Protein AF-A0A354I9Z1-F1 (afdb_monomer_lite)

Secondary structure (DSSP, 8-state):
-PEE-TTS-EE-TTT----GGG----EEETTEEE-PPPPHHHHHHHHT-----

Sequence (53 aa):
EIIINDKLEWECPQCHNKNKNKMNVTRRTCGYLGENFWNVGKTKEINSRVLHL

Radius of gyration: 11.15 Å; chains: 1; bounding box: 27×26×23 Å

Structure (mmCIF, N/CA/C/O backbone):
data_AF-A0A354I9Z1-F1
#
_entry.id   AF-A0A354I9Z1-F1
#
loop_
_atom_site.group_PDB
_atom_site.id
_atom_site.type_symbol
_atom_site.label_atom_id
_atom_site.label_alt_id
_atom_site.label_comp_id
_atom_site.label_asym_id
_atom_site.label_entity_id
_atom_site.label_seq_id
_atom_site.pdbx_PDB_ins_code
_atom_site.Cartn_x
_atom_site.Cartn_y
_atom_site.Cartn_z
_atom_site.occupancy
_atom_site.B_iso_or_equiv
_atom_site.auth_seq_id
_atom_site.auth_comp_id
_atom_site.auth_asym_id
_atom_site.auth_atom_id
_atom_site.pdbx_PDB_model_num
ATOM 1 N N . GLU A 1 1 ? 0.935 -9.247 3.632 1.00 73.38 1 GLU A N 1
ATOM 2 C CA . GLU A 1 1 ? 1.308 -8.006 2.918 1.00 73.38 1 GLU A CA 1
ATOM 3 C C . GLU A 1 1 ? 0.115 -7.060 2.924 1.00 73.38 1 GLU A C 1
ATOM 5 O O . GLU A 1 1 ? -1.001 -7.548 3.070 1.00 73.38 1 GLU A O 1
ATOM 10 N N . ILE A 1 2 ? 0.312 -5.743 2.855 1.00 80.62 2 ILE A N 1
ATOM 11 C CA . ILE A 1 2 ? -0.825 -4.814 2.783 1.00 80.62 2 ILE A CA 1
ATOM 12 C C . ILE A 1 2 ? -1.477 -4.894 1.397 1.00 80.62 2 ILE A C 1
ATOM 14 O O . ILE A 1 2 ? -0.768 -5.063 0.407 1.00 80.62 2 ILE A O 1
ATOM 18 N N . ILE A 1 3 ? -2.804 -4.785 1.323 1.00 83.75 3 ILE A N 1
ATOM 19 C CA . ILE A 1 3 ? -3.544 -4.895 0.062 1.00 83.75 3 ILE A CA 1
ATOM 20 C C . ILE A 1 3 ? -3.882 -3.489 -0.436 1.00 83.75 3 ILE A C 1
ATOM 22 O O . ILE A 1 3 ? -4.160 -2.583 0.352 1.00 83.75 3 ILE A O 1
ATOM 26 N N . ILE A 1 4 ? -3.842 -3.301 -1.752 1.00 86.88 4 ILE A N 1
ATOM 27 C CA . ILE A 1 4 ? -4.364 -2.108 -2.416 1.00 86.88 4 ILE A CA 1
ATOM 28 C C . ILE A 1 4 ? -5.707 -2.501 -3.033 1.00 86.88 4 ILE A C 1
ATOM 30 O O . ILE A 1 4 ? -5.779 -3.473 -3.778 1.00 86.88 4 ILE A O 1
ATOM 34 N N . ASN A 1 5 ? -6.776 -1.783 -2.696 1.00 84.31 5 ASN A N 1
ATOM 35 C CA . ASN A 1 5 ? -8.110 -2.079 -3.223 1.00 84.31 5 ASN A CA 1
ATOM 36 C C . ASN A 1 5 ? -8.334 -1.481 -4.627 1.00 84.31 5 ASN A C 1
ATOM 38 O O . ASN A 1 5 ? -7.516 -0.706 -5.128 1.00 84.31 5 ASN A O 1
ATOM 42 N N . ASP A 1 6 ? -9.483 -1.775 -5.247 1.00 84.12 6 ASP A N 1
ATOM 43 C CA . ASP A 1 6 ? -9.847 -1.270 -6.586 1.00 84.12 6 ASP A CA 1
ATOM 44 C C . ASP A 1 6 ? -9.907 0.267 -6.682 1.00 84.12 6 ASP A C 1
ATOM 46 O O . ASP A 1 6 ? -9.873 0.836 -7.773 1.00 84.12 6 ASP A O 1
ATOM 50 N N . LYS A 1 7 ? -9.968 0.960 -5.538 1.00 84.19 7 LYS A N 1
ATOM 51 C CA . LYS A 1 7 ? -9.939 2.426 -5.439 1.00 84.19 7 LYS A CA 1
ATOM 52 C C . LYS A 1 7 ? -8.526 2.992 -5.254 1.00 84.19 7 LYS A C 1
ATOM 54 O O . LYS A 1 7 ? -8.386 4.192 -5.033 1.00 84.19 7 LYS A O 1
ATOM 59 N N . LEU A 1 8 ? -7.484 2.161 -5.360 1.00 83.31 8 LEU A N 1
ATOM 60 C CA . LEU A 1 8 ? -6.083 2.517 -5.103 1.00 83.31 8 LEU A CA 1
ATOM 61 C C . LEU A 1 8 ? -5.834 3.009 -3.668 1.00 83.31 8 LEU A C 1
ATOM 63 O O . LEU A 1 8 ? -4.909 3.785 -3.412 1.00 83.31 8 LEU A O 1
ATOM 67 N N . GLU A 1 9 ? -6.654 2.558 -2.721 1.00 85.69 9 GLU A N 1
ATOM 68 C CA . GLU A 1 9 ? -6.475 2.839 -1.303 1.00 85.69 9 GLU A CA 1
ATOM 69 C C . GLU A 1 9 ? -5.821 1.651 -0.600 1.00 85.69 9 GLU A C 1
ATOM 71 O O . GLU A 1 9 ? -6.054 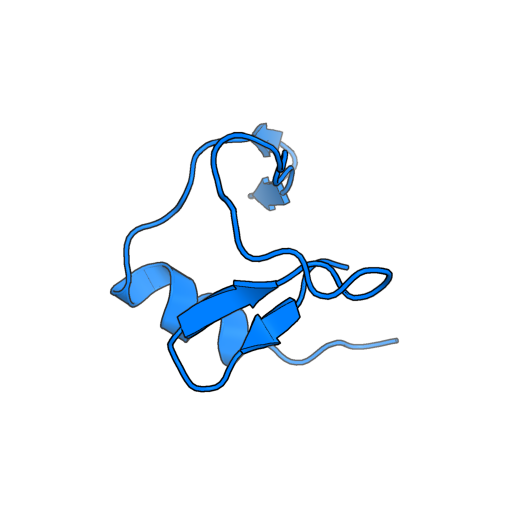0.489 -0.933 1.00 85.69 9 GLU A O 1
ATOM 76 N N . TRP A 1 10 ? -5.004 1.967 0.400 1.00 85.69 10 TRP A N 1
ATOM 77 C CA . TRP A 1 10 ? -4.358 0.978 1.250 1.00 85.69 10 TRP A CA 1
ATOM 78 C C . TRP A 1 10 ? -5.384 0.390 2.217 1.00 85.69 10 TRP A C 1
ATOM 80 O O . TRP A 1 10 ? -6.092 1.133 2.900 1.00 85.69 10 TRP A O 1
ATOM 90 N N . GLU A 1 11 ? -5.434 -0.933 2.288 1.00 88.00 11 GLU A N 1
ATOM 91 C CA . GLU A 1 11 ? -6.400 -1.672 3.084 1.00 88.00 11 GLU A CA 1
ATOM 92 C C . GLU A 1 11 ? -5.703 -2.773 3.886 1.00 88.00 11 GLU A C 1
ATOM 94 O O . GLU A 1 11 ? -4.917 -3.570 3.364 1.00 88.00 11 GLU A O 1
ATOM 99 N N . CYS A 1 12 ? -5.989 -2.811 5.188 1.00 87.50 12 CYS A N 1
ATOM 100 C CA . CYS A 1 12 ? -5.492 -3.878 6.043 1.00 87.50 12 CYS A CA 1
ATOM 101 C C . CYS A 1 12 ? -6.184 -5.209 5.686 1.00 87.50 12 CYS A C 1
ATOM 103 O O . CYS A 1 12 ? -7.408 -5.281 5.796 1.00 87.50 12 CYS A O 1
ATOM 105 N N . PRO A 1 13 ? -5.444 -6.285 5.361 1.00 85.50 13 PRO A N 1
ATOM 106 C CA . PRO A 1 13 ? -6.034 -7.580 5.005 1.00 85.50 13 PRO A CA 1
ATOM 107 C C . PRO A 1 13 ? -6.768 -8.272 6.164 1.00 85.50 13 PRO A C 1
ATOM 109 O O . PRO A 1 13 ? -7.559 -9.175 5.926 1.00 85.50 13 PRO A O 1
ATOM 112 N N . GLN A 1 14 ? -6.489 -7.891 7.416 1.00 85.62 14 GLN A N 1
ATOM 113 C CA . GLN A 1 14 ? -7.057 -8.545 8.600 1.00 85.62 14 GLN A CA 1
ATOM 114 C C . GLN A 1 14 ? -8.332 -7.857 9.109 1.00 85.62 14 GLN A C 1
ATOM 116 O O . GLN A 1 14 ? -9.253 -8.523 9.567 1.00 85.62 14 GLN A O 1
ATOM 121 N N . CYS A 1 15 ? -8.375 -6.522 9.089 1.00 87.31 15 CYS A N 1
ATOM 122 C CA . CYS A 1 15 ? -9.476 -5.745 9.672 1.00 87.31 15 CYS A CA 1
ATOM 123 C C . CYS A 1 15 ? -10.140 -4.772 8.693 1.00 87.31 15 CYS A C 1
ATOM 125 O O . CYS A 1 15 ? -10.997 -3.994 9.106 1.00 87.31 15 CYS A O 1
ATOM 127 N N . HIS A 1 16 ? -9.728 -4.772 7.420 1.00 84.31 16 HIS A N 1
ATOM 128 C CA . HIS A 1 16 ? -10.247 -3.893 6.366 1.00 84.31 16 HIS A CA 1
ATOM 129 C C . HIS A 1 16 ? -10.178 -2.394 6.699 1.00 84.31 16 HIS A C 1
ATOM 131 O O . HIS A 1 16 ? -10.895 -1.572 6.125 1.00 84.31 16 HIS A O 1
ATOM 137 N N . ASN A 1 17 ? -9.302 -2.007 7.635 1.00 86.88 17 ASN A N 1
ATOM 138 C CA . ASN A 1 17 ? -9.109 -0.611 7.993 1.00 86.88 17 ASN A CA 1
ATOM 139 C C . ASN A 1 17 ? -8.473 0.153 6.821 1.00 86.88 17 ASN A C 1
ATOM 141 O O . ASN A 1 17 ? -7.456 -0.271 6.274 1.00 86.88 17 ASN A O 1
ATOM 145 N N . LYS A 1 18 ? -9.067 1.302 6.492 1.00 84.56 18 LYS A N 1
ATOM 146 C CA . LYS A 1 18 ? -8.633 2.231 5.429 1.00 84.56 18 LYS A CA 1
ATOM 147 C C . LYS A 1 18 ? -8.099 3.549 5.992 1.00 84.56 18 LYS A C 1
ATOM 149 O O . LYS A 1 18 ? -7.662 4.431 5.256 1.00 84.56 18 LYS A O 1
ATOM 154 N N . ASN A 1 19 ? -8.156 3.720 7.315 1.00 84.56 19 ASN A N 1
ATOM 155 C CA . ASN A 1 19 ? -7.760 4.958 7.963 1.00 84.56 19 ASN A CA 1
ATOM 156 C C . ASN A 1 19 ? -6.231 5.059 8.061 1.00 84.56 19 ASN A C 1
ATOM 158 O O . ASN A 1 19 ? -5.613 4.410 8.907 1.00 84.56 19 ASN A O 1
ATOM 162 N N . LYS A 1 20 ? -5.644 5.926 7.227 1.00 80.81 20 LYS A N 1
ATOM 163 C CA . LYS A 1 20 ? -4.197 6.198 7.165 1.00 80.81 20 LYS A CA 1
ATOM 164 C C . LYS A 1 20 ? -3.609 6.691 8.490 1.00 80.81 20 LYS A C 1
ATOM 166 O O . LYS A 1 20 ? -2.454 6.409 8.764 1.00 80.81 20 LYS A O 1
ATOM 171 N N . ASN A 1 21 ? -4.393 7.366 9.334 1.00 82.69 21 ASN A N 1
ATOM 172 C CA . ASN A 1 21 ? -3.906 7.885 10.620 1.00 82.69 21 ASN A CA 1
ATOM 173 C C . ASN A 1 21 ? -3.750 6.793 11.686 1.00 82.69 21 ASN A C 1
ATOM 175 O O . ASN A 1 21 ? -3.094 7.011 12.697 1.00 82.69 21 ASN A O 1
ATOM 179 N N . LYS A 1 22 ? -4.390 5.636 11.490 1.00 83.69 22 LYS A N 1
ATOM 180 C CA . LYS A 1 22 ? -4.331 4.491 12.411 1.00 83.69 22 LYS A CA 1
ATOM 181 C C . LYS A 1 22 ? -3.544 3.315 11.831 1.00 83.69 22 LYS A C 1
ATOM 183 O O . LYS A 1 22 ? -3.609 2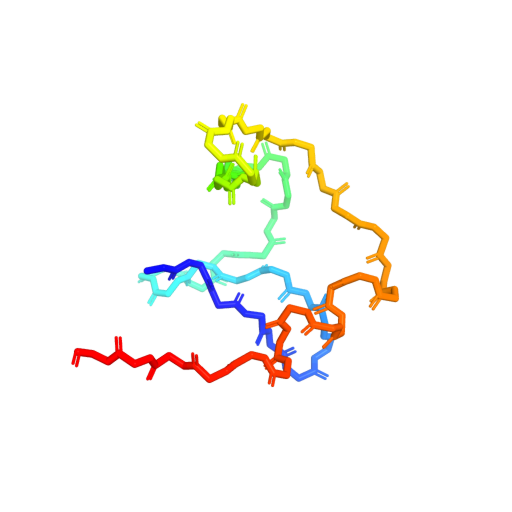.219 12.378 1.00 83.69 22 LYS A O 1
ATOM 188 N N . MET A 1 23 ? -2.877 3.506 10.694 1.00 83.38 23 MET A N 1
ATOM 189 C CA . MET A 1 23 ? -2.241 2.430 9.948 1.00 83.38 23 MET A CA 1
ATOM 190 C C . MET A 1 23 ? -0.809 2.801 9.590 1.00 83.38 23 MET A C 1
ATOM 192 O O . MET A 1 23 ? -0.571 3.808 8.928 1.00 83.38 23 MET A O 1
ATOM 196 N N . ASN A 1 24 ? 0.123 1.928 9.959 1.00 80.88 24 ASN A N 1
ATOM 197 C CA . ASN A 1 24 ? 1.514 2.035 9.551 1.00 80.88 24 ASN A CA 1
ATOM 198 C C . ASN A 1 24 ? 1.750 1.123 8.349 1.00 80.88 24 ASN A C 1
ATOM 200 O O . ASN A 1 24 ? 1.446 -0.070 8.391 1.00 80.88 24 ASN A O 1
ATOM 204 N N . VAL A 1 25 ? 2.287 1.694 7.272 1.00 81.75 25 VAL A N 1
ATOM 205 C CA . VAL A 1 25 ? 2.612 0.963 6.045 1.00 81.75 25 VAL A CA 1
ATOM 206 C C . VAL A 1 25 ? 4.117 0.978 5.850 1.00 81.75 25 VAL A C 1
ATOM 208 O O . VAL A 1 25 ? 4.666 1.906 5.263 1.00 81.75 25 VAL A O 1
ATOM 211 N N . THR A 1 26 ? 4.790 -0.062 6.330 1.00 85.75 26 THR A N 1
ATOM 212 C CA . THR A 1 26 ? 6.230 -0.231 6.125 1.00 85.75 26 THR A CA 1
ATOM 213 C C . THR A 1 26 ? 6.482 -1.054 4.869 1.00 85.75 26 THR A C 1
ATOM 215 O O . THR A 1 26 ? 5.924 -2.136 4.694 1.00 85.75 26 THR A O 1
ATOM 218 N N . ARG A 1 27 ? 7.356 -0.564 3.990 1.00 82.19 27 ARG A N 1
ATOM 219 C CA . ARG A 1 27 ? 7.751 -1.263 2.760 1.00 82.19 27 ARG A CA 1
ATOM 220 C C . ARG A 1 27 ? 9.260 -1.308 2.600 1.00 82.19 27 ARG A C 1
ATOM 222 O O . ARG A 1 27 ? 9.956 -0.388 3.026 1.00 82.19 27 ARG A O 1
ATOM 229 N N . ARG A 1 28 ? 9.754 -2.337 1.910 1.00 85.12 28 ARG A N 1
ATOM 230 C CA . ARG A 1 28 ? 11.163 -2.456 1.528 1.00 85.12 28 ARG A CA 1
ATOM 231 C C . ARG A 1 28 ? 11.368 -1.968 0.094 1.00 85.12 28 ARG A C 1
ATOM 233 O O . ARG A 1 28 ? 10.784 -2.518 -0.832 1.00 85.12 28 ARG A O 1
ATOM 240 N N . THR A 1 29 ? 12.192 -0.943 -0.096 1.00 82.00 29 THR A N 1
ATOM 241 C CA . THR A 1 29 ? 12.594 -0.437 -1.419 1.00 82.00 29 THR A CA 1
ATOM 242 C C . THR A 1 29 ? 14.110 -0.515 -1.528 1.00 82.00 29 THR A C 1
ATOM 244 O O . THR A 1 29 ? 14.802 0.075 -0.705 1.00 82.00 29 THR A O 1
ATOM 247 N N . CYS A 1 30 ? 14.628 -1.264 -2.508 1.00 85.50 30 CYS A N 1
ATOM 248 C CA . CYS A 1 30 ? 16.073 -1.426 -2.736 1.00 85.50 30 CYS A CA 1
ATOM 249 C C . CYS A 1 30 ? 16.869 -1.781 -1.459 1.00 85.50 30 CYS A C 1
ATOM 251 O O . CYS A 1 30 ? 17.963 -1.275 -1.248 1.00 85.50 30 CYS A O 1
ATOM 253 N N . GLY A 1 31 ? 16.295 -2.606 -0.575 1.00 84.94 31 GLY A N 1
ATOM 254 C CA . GLY A 1 31 ? 16.916 -3.015 0.693 1.00 84.94 31 GLY A CA 1
ATOM 255 C C . GLY A 1 31 ? 16.564 -2.157 1.916 1.00 84.94 31 GLY A C 1
ATOM 256 O O . GLY A 1 31 ? 16.686 -2.645 3.035 1.00 84.94 31 GLY A O 1
ATOM 257 N N . TYR A 1 32 ? 16.030 -0.947 1.735 1.00 88.25 32 TYR A N 1
ATOM 258 C CA . TYR A 1 32 ? 15.689 -0.034 2.834 1.00 88.25 32 TYR A CA 1
ATOM 259 C C . TYR A 1 32 ? 14.219 -0.117 3.234 1.00 88.25 32 TYR A C 1
ATOM 261 O O . TYR A 1 32 ? 13.347 -0.239 2.373 1.00 88.25 32 TYR A O 1
ATOM 269 N N . LEU A 1 33 ? 13.941 -0.016 4.537 1.00 86.75 33 LEU A N 1
ATOM 270 C CA . LEU A 1 33 ? 12.583 0.102 5.069 1.00 86.75 33 LEU A CA 1
ATOM 271 C C . LEU A 1 33 ? 12.151 1.573 5.088 1.00 86.75 33 LEU A C 1
ATOM 273 O O . LEU A 1 33 ? 12.9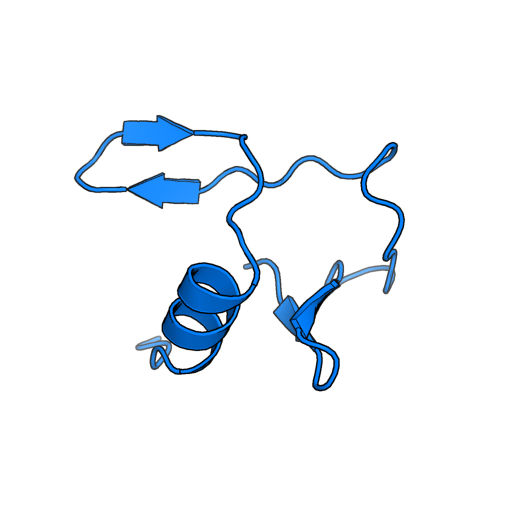10 2.438 5.515 1.00 86.75 33 LEU A O 1
ATOM 277 N N . GLY A 1 34 ? 10.932 1.850 4.634 1.00 84.19 34 GLY A N 1
ATOM 278 C CA . GLY A 1 34 ? 10.337 3.183 4.679 1.00 84.19 34 GLY A CA 1
ATOM 279 C C . GLY A 1 34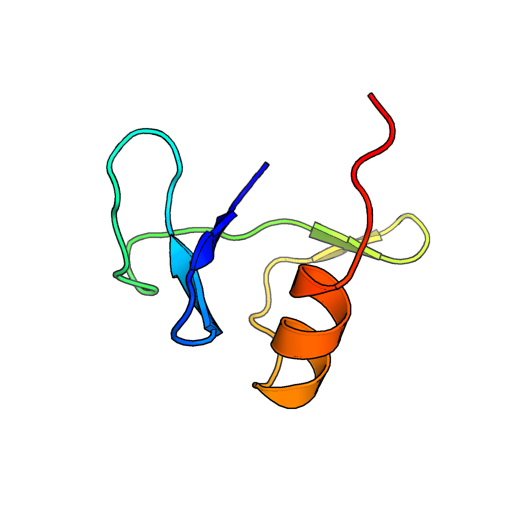 ? 8.837 3.129 4.946 1.00 84.19 34 GLY A C 1
ATOM 280 O O . GLY A 1 34 ? 8.172 2.169 4.557 1.00 84.19 34 GLY A O 1
ATOM 281 N N . GLU A 1 35 ? 8.323 4.173 5.597 1.00 82.38 35 GLU A N 1
ATOM 282 C CA . GLU A 1 35 ? 6.941 4.243 6.110 1.00 82.38 35 GLU A CA 1
ATOM 283 C C . GLU A 1 35 ? 6.064 5.285 5.389 1.00 82.38 35 GLU A C 1
ATOM 285 O O . GLU A 1 35 ? 4.867 5.393 5.639 1.00 82.38 35 GLU A O 1
ATOM 290 N N . ASN A 1 36 ? 6.641 6.062 4.466 1.00 80.44 36 ASN A N 1
ATOM 291 C CA . ASN A 1 36 ? 5.930 7.141 3.777 1.00 80.44 36 ASN A CA 1
ATOM 292 C C . ASN A 1 36 ? 4.906 6.606 2.771 1.00 80.44 36 ASN A C 1
ATOM 294 O O . ASN A 1 36 ? 5.214 5.719 1.979 1.00 80.44 36 ASN A O 1
ATOM 298 N N . PHE A 1 37 ? 3.717 7.198 2.683 1.00 79.62 37 PHE A N 1
ATOM 299 C CA . PHE A 1 37 ? 2.767 6.858 1.618 1.00 79.62 37 PHE A CA 1
ATOM 300 C C . PHE A 1 37 ? 3.272 7.322 0.243 1.00 79.62 37 PHE A C 1
ATOM 302 O O . PHE A 1 37 ? 3.880 8.383 0.111 1.00 79.62 37 PHE A O 1
ATOM 309 N N . TRP A 1 38 ? 3.042 6.512 -0.793 1.00 79.06 38 TRP A N 1
ATOM 310 C CA . TRP A 1 38 ? 3.311 6.912 -2.177 1.00 79.06 38 TRP A CA 1
ATOM 311 C C . TRP A 1 38 ? 2.156 7.740 -2.747 1.00 79.06 38 TRP A C 1
ATOM 313 O O . TRP A 1 38 ? 1.025 7.692 -2.262 1.00 79.06 38 TRP A O 1
ATOM 323 N N . ASN A 1 39 ? 2.434 8.447 -3.840 1.00 84.12 39 ASN A N 1
ATOM 324 C CA . ASN A 1 39 ? 1.400 9.047 -4.672 1.00 84.12 39 ASN A CA 1
ATOM 325 C C . ASN A 1 39 ? 0.550 7.973 -5.392 1.00 84.12 39 ASN A C 1
ATOM 327 O O . ASN A 1 39 ? 0.883 6.784 -5.428 1.00 84.12 39 ASN A O 1
ATOM 331 N N . VAL A 1 40 ? -0.559 8.405 -5.996 1.00 84.19 40 VAL A N 1
ATOM 332 C CA . VAL A 1 40 ? -1.514 7.523 -6.692 1.00 84.19 40 VAL A CA 1
ATOM 333 C C . VAL A 1 40 ? -0.850 6.738 -7.833 1.00 84.19 40 VAL A C 1
ATOM 335 O O . VAL A 1 40 ? -1.096 5.543 -7.975 1.00 84.19 40 VAL A O 1
ATOM 338 N N . GLY A 1 41 ? 0.046 7.370 -8.602 1.00 86.19 41 GLY A N 1
ATOM 339 C CA . GLY A 1 41 ? 0.746 6.726 -9.720 1.00 86.19 41 GLY A CA 1
ATOM 340 C C . GLY A 1 41 ? 1.612 5.542 -9.282 1.00 86.19 41 GLY A C 1
ATOM 341 O O . GLY A 1 41 ? 1.448 4.435 -9.789 1.00 86.19 41 GLY A O 1
ATOM 342 N N . LYS A 1 42 ? 2.468 5.738 -8.269 1.00 84.31 42 LYS A N 1
ATOM 343 C CA . LYS A 1 42 ? 3.282 4.649 -7.705 1.00 84.31 42 LYS A CA 1
ATOM 344 C C . LYS A 1 42 ? 2.436 3.576 -7.027 1.00 84.31 42 LYS A C 1
ATOM 346 O O . LYS A 1 42 ? 2.792 2.406 -7.084 1.00 84.31 42 LYS A O 1
ATOM 351 N N . THR A 1 43 ? 1.314 3.951 -6.417 1.00 86.38 43 THR A N 1
ATOM 352 C CA . THR A 1 43 ? 0.385 2.986 -5.808 1.00 86.38 43 THR A CA 1
ATOM 353 C C . THR A 1 43 ? -0.219 2.064 -6.873 1.00 86.38 43 THR A C 1
ATOM 355 O O . THR A 1 43 ? -0.258 0.853 -6.680 1.00 86.38 43 THR A O 1
ATOM 358 N N . LYS A 1 44 ? -0.579 2.605 -8.046 1.00 87.25 44 LYS A N 1
ATOM 359 C CA . LYS A 1 44 ? -1.038 1.812 -9.197 1.00 87.25 44 LYS A CA 1
ATOM 360 C C . LYS A 1 44 ? 0.043 0.862 -9.718 1.00 87.25 44 LYS A C 1
ATOM 362 O O . LYS A 1 44 ? -0.248 -0.302 -9.959 1.00 87.25 44 LYS A O 1
ATOM 367 N N . GLU A 1 45 ? 1.287 1.329 -9.836 1.00 87.25 45 GLU A N 1
ATOM 368 C CA . GLU A 1 45 ? 2.411 0.465 -10.229 1.00 87.25 45 GLU A CA 1
ATOM 369 C C . GLU A 1 45 ? 2.644 -0.688 -9.246 1.00 87.25 45 GLU A C 1
ATOM 371 O O . GLU A 1 45 ? 2.983 -1.788 -9.670 1.00 87.25 45 GLU A O 1
ATOM 376 N N . ILE A 1 46 ? 2.489 -0.444 -7.941 1.00 85.06 46 ILE A N 1
ATOM 377 C CA . ILE A 1 46 ? 2.651 -1.475 -6.907 1.00 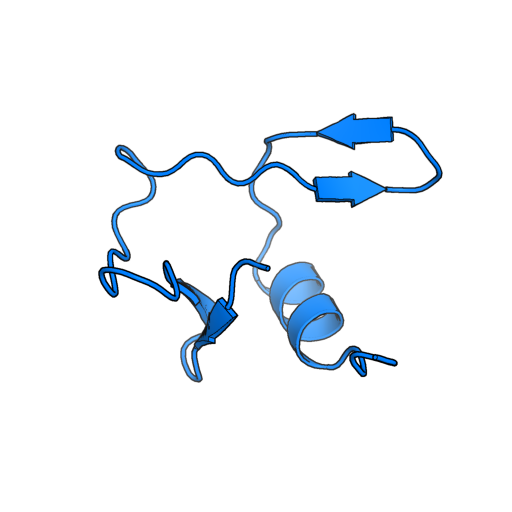85.06 46 ILE A CA 1
ATOM 378 C C . ILE A 1 46 ? 1.509 -2.4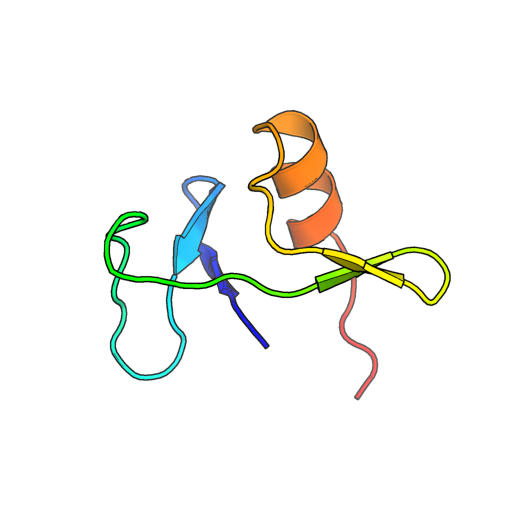86 -6.969 1.00 85.06 46 ILE A C 1
ATOM 380 O O . ILE A 1 46 ? 1.777 -3.677 -6.872 1.00 85.06 46 ILE A O 1
ATOM 384 N N . ASN A 1 47 ? 0.273 -2.030 -7.186 1.00 86.50 47 ASN A N 1
ATOM 385 C CA . ASN A 1 47 ? -0.883 -2.916 -7.325 1.00 86.50 47 ASN A CA 1
ATOM 386 C C . ASN A 1 47 ? -0.764 -3.860 -8.536 1.00 86.50 47 ASN A C 1
ATOM 388 O O . ASN A 1 47 ? -1.247 -4.982 -8.499 1.00 86.50 47 ASN A O 1
ATOM 392 N N . SER A 1 48 ? -0.085 -3.427 -9.602 1.00 88.50 48 SER A N 1
ATOM 393 C CA . SER A 1 48 ? 0.174 -4.262 -10.782 1.00 88.50 48 SER A CA 1
ATOM 394 C C . SER A 1 48 ? 1.301 -5.286 -10.596 1.00 88.50 48 SER A C 1
ATOM 396 O O . SER A 1 48 ? 1.616 -6.013 -11.540 1.00 88.50 48 SER A O 1
ATOM 398 N N . ARG A 1 49 ? 1.970 -5.331 -9.436 1.00 87.50 49 ARG A N 1
ATOM 399 C CA . ARG A 1 49 ? 3.047 -6.298 -9.191 1.00 87.50 49 ARG A CA 1
ATOM 400 C C . ARG A 1 49 ? 2.465 -7.674 -8.902 1.00 87.50 49 ARG A C 1
ATOM 402 O O . ARG A 1 49 ? 1.475 -7.813 -8.195 1.00 87.50 49 ARG A O 1
ATOM 409 N N . VAL A 1 50 ? 3.132 -8.693 -9.426 1.00 84.50 50 VAL A N 1
ATOM 410 C CA . VAL A 1 50 ? 2.796 -10.091 -9.167 1.00 84.50 50 VAL A CA 1
ATOM 411 C C . VAL A 1 50 ? 3.456 -10.557 -7.871 1.00 84.50 50 VAL A C 1
ATOM 413 O O . VAL A 1 50 ? 4.653 -10.360 -7.658 1.00 84.50 50 VAL A O 1
ATOM 416 N N . LEU A 1 51 ? 2.659 -11.169 -6.998 1.00 82.50 51 LEU A N 1
ATOM 417 C CA . LEU A 1 51 ? 3.149 -11.860 -5.814 1.00 82.50 51 LEU A CA 1
ATOM 418 C C . LEU A 1 51 ? 3.622 -13.255 -6.236 1.00 82.50 51 LEU A C 1
ATOM 420 O O . LEU A 1 51 ? 2.810 -14.108 -6.590 1.00 82.50 51 LEU A O 1
ATOM 424 N N . HIS A 1 52 ? 4.933 -13.475 -6.211 1.00 80.94 52 HIS A N 1
ATOM 425 C CA . HIS A 1 52 ? 5.523 -14.802 -6.366 1.00 80.94 52 HIS A CA 1
ATOM 426 C C . HIS A 1 52 ? 5.659 -15.413 -4.963 1.00 80.94 52 HIS A C 1
ATOM 428 O O . HIS A 1 52 ? 6.492 -14.948 -4.186 1.00 80.94 52 HIS A O 1
ATOM 434 N N . LEU A 1 53 ? 4.773 -16.357 -4.624 1.00 72.62 53 LEU A N 1
ATOM 435 C CA . LEU A 1 53 ? 4.759 -17.086 -3.346 1.00 72.62 53 LEU A CA 1
ATOM 436 C C . LEU A 1 53 ? 5.902 -18.101 -3.254 1.00 72.62 53 LEU A C 1
ATOM 438 O O . LEU A 1 53 ? 6.124 -18.812 -4.260 1.00 72.62 53 LEU A O 1
#

Foldseek 3Di:
DWAQDPVLATARPPPRDRDPVPDFDWDADPRDIDGDDDDSVVSVVVNPDDDDD

pLDDT: mean 84.03, std 3.17, range [72.62, 88.5]